Protein 9FXF (pdb70)

B-factor: mean 12.52, std 6.53, range [3.8, 59.15]

Sequence (120 aa):
DVQLQESGGGLVVQPGGSSLRRLSCATSGFTLDDYTIGWVRQAPGKEHEGVSCFSPSDGTTYYADSVKGRFTFSRDNAKNTTVYLQMNSLKPEDTAVYYCCAASFADGSSWCYDYWGQGTQVTVSS

Solvent-accessible surface area: 6231 Å² total; per-residue (Å²): 152,14,107,14,92,3,58,37,34,33,140,15,126,86,50,6,62,40,118,0,31,0,51,26,66,60,31,74,0,68,69,26,10,0,0,0,21,18,75,30,133,92,125,141,104,44,44,1,6,18,21,21,37,100,106,44,50,39,132,53,24,126,57,0,108,88,34,3,74,17,44,72,44,66,96,139,51,17,0,33,0,46,0,60,53,3,75,82,135,0,44,3,33,0,54,0,3,0,0,107,35,89,67,89,22,160,11,145,74,86,160,7,98,12,17,82,0,50,8,72

Structure (mmCIF, N/CA/C/O backbone):
data_9FXF
#
_entry.id   9FXF
#
_cell.length_a   88.022
_cell.length_b   34.951
_cell.length_c   46.269
_cell.angle_alpha   90.00
_cell.angle_beta   108.93
_cell.angle_gamma   90.00
#
_symmetry.space_group_name_H-M   'C 1 2 1'
#
loop_
_entity.id
_entity.type
_entity.pdbx_description
1 polymer VHH
2 non-polymer 'PHOSPHATE ION'
3 non-polymer '12-HYDROXYDODECANOIC ACID'
4 water water
#
loop_
_atom_site.group_PDB
_atom_site.id
_atom_site.type_symbol
_atom_site.label_atom_id
_atom_site.label_alt_id
_atom_site.label_comp_id
_atom_site.label_asym_id
_atom_site.label_entity_id
_atom_site.label_seq_id
_atom_site.pdbx_PDB_ins_code
_atom_site.Cartn_x
_atom_site.Cartn_y
_atom_site.Cartn_z
_atom_site.occupancy
_atom_site.B_iso_or_equiv
_atom_site.auth_seq_id
_atom_site.auth_comp_id
_atom_site.auth_asym_id
_atom_site.auth_atom_id
_atom_site.pdbx_PDB_model_num
ATOM 1 N N . ASP A 1 1 ? -2.935 12.482 15.479 1.00 13.40 1 ASP A N 1
ATOM 2 C CA . ASP A 1 1 ? -4.000 12.686 14.475 1.00 12.11 1 ASP A CA 1
ATOM 3 C C . ASP A 1 1 ? -5.231 11.970 14.864 1.00 10.17 1 ASP A C 1
ATOM 4 O O . ASP A 1 1 ? -5.147 11.034 15.666 1.00 10.62 1 ASP A O 1
ATOM 9 N N . VAL A 1 2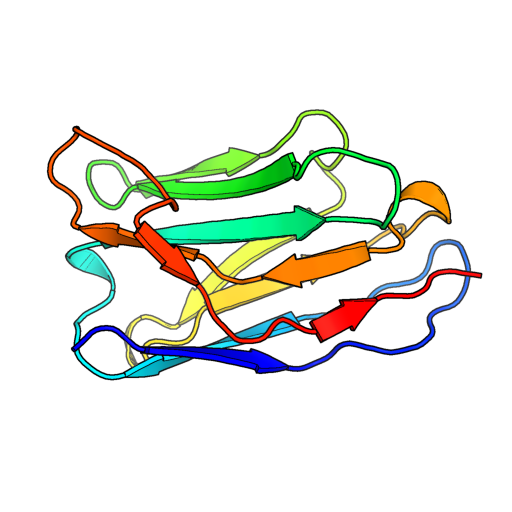 ? -6.368 12.332 14.299 1.00 10.06 2 VAL A N 1
ATOM 10 C CA . VAL A 1 2 ? -7.600 11.614 14.585 1.00 9.24 2 VAL A CA 1
ATOM 11 C C . VAL A 1 2 ? -7.543 10.179 14.149 1.00 9.41 2 VAL A C 1
ATOM 12 O O . VAL A 1 2 ? -7.192 9.906 12.998 1.00 10.62 2 VAL A O 1
ATOM 16 N N . GLN A 1 3 ? -7.870 9.262 15.070 1.00 8.10 3 GLN A N 1
ATOM 17 C CA . GLN A 1 3 ? -7.938 7.850 14.762 1.00 8.35 3 GLN A CA 1
ATOM 18 C C . GLN A 1 3 ? -9.178 7.272 15.367 1.00 8.02 3 GLN A C 1
ATOM 19 O O . GLN A 1 3 ? -9.583 7.702 16.446 1.00 8.55 3 GLN A O 1
ATOM 25 N N . LEU A 1 4 ? -9.788 6.302 14.664 1.00 7.87 4 LEU A N 1
ATOM 26 C CA . LEU A 1 4 ? -11.073 5.703 15.093 1.00 7.20 4 LEU A CA 1
ATOM 27 C C . LEU A 1 4 ? -10.966 4.226 14.935 1.00 7.76 4 LEU A C 1
ATOM 28 O O . LEU A 1 4 ? -10.363 3.752 13.947 1.00 9.07 4 LEU A O 1
ATOM 33 N N . GLN A 1 5 ? -11.599 3.451 15.818 1.00 6.55 5 GLN A N 1
ATOM 34 C CA . GLN A 1 5 ? -11.576 1.987 15.696 1.00 7.31 5 GLN A CA 1
ATOM 35 C C . GLN A 1 5 ? -12.909 1.434 16.094 1.00 7.42 5 GLN A C 1
ATOM 36 O O . GLN A 1 5 ? -13.278 1.503 17.259 1.00 7.74 5 GLN A O 1
ATOM 42 N N . GLU A 1 6 ? -13.559 0.753 15.175 1.00 6.92 6 GLU A N 1
ATOM 43 C CA . GLU A 1 6 ? -14.881 0.131 15.420 1.00 7.19 6 GLU A CA 1
ATOM 44 C C . GLU A 1 6 ? -14.705 -1.250 15.938 1.00 7.65 6 GLU A C 1
ATOM 45 O O . GLU A 1 6 ? -13.747 -1.989 15.570 1.00 9.31 6 GLU A O 1
ATOM 51 N N . SER A 1 7 ? -15.691 -1.720 16.650 1.00 7.47 7 SER A N 1
ATOM 52 C CA . SER A 1 7 ? -15.767 -3.122 17.052 1.00 7.83 7 SER A CA 1
ATOM 53 C C . SER A 1 7 ? -17.228 -3.469 17.257 1.00 7.78 7 SER A C 1
ATOM 54 O O . SER A 1 7 ? -18.098 -2.624 17.406 1.00 7.90 7 SER A O 1
ATOM 57 N N . GLY A 1 8 ? -17.500 -4.780 17.291 1.00 8.23 8 GLY A N 1
ATOM 58 C CA . GLY A 1 8 ? -18.790 -5.322 17.667 1.00 9.77 8 GLY A CA 1
ATOM 59 C C . GLY A 1 8 ? -19.569 -5.997 16.558 1.00 9.62 8 GLY A C 1
ATOM 60 O O . GLY A 1 8 ? -20.658 -6.535 16.820 1.00 11.45 8 GLY A O 1
ATOM 61 N N . GLY A 1 9 ? -19.054 -6.005 15.350 1.00 9.23 9 GLY A N 1
ATOM 62 C CA . GLY A 1 9 ? -19.754 -6.612 14.229 1.00 9.26 9 GLY A CA 1
ATOM 63 C C . GLY A 1 9 ? -19.850 -8.133 14.340 1.00 9.38 9 GLY A C 1
ATOM 64 O O . GLY A 1 9 ? -19.212 -8.799 15.200 1.00 11.81 9 GLY A O 1
ATOM 65 N N . GLY A 1 10 ? -20.650 -8.731 13.495 1.00 8.32 10 GLY A N 1
ATOM 66 C CA . GLY A 1 10 ? -20.862 -10.178 13.487 1.00 7.89 10 GLY A CA 1
ATOM 67 C C . GLY A 1 10 ? -22.113 -10.528 12.768 1.00 8.04 10 GLY A C 1
ATOM 68 O O . GLY A 1 10 ? -22.701 -9.697 12.045 1.00 8.65 10 GLY A O 1
ATOM 69 N N . LEU A 1 11 ? -22.513 -11.780 12.925 1.00 7.99 11 LEU A N 1
ATOM 70 C CA . LEU A 1 11 ? -23.722 -12.352 12.303 1.00 7.54 11 LEU A CA 1
ATOM 71 C C . LEU A 1 11 ? -24.859 -12.336 13.319 1.00 7.73 11 LEU A C 1
ATOM 72 O O . LEU A 1 11 ? -24.721 -12.888 14.426 1.00 8.61 11 LEU A O 1
ATOM 77 N N A VAL A 1 12 ? -25.962 -11.706 12.970 0.50 8.64 12 VAL A N 1
ATOM 78 N N B VAL A 1 12 ? -25.970 -11.680 12.960 0.50 8.41 12 VAL A N 1
ATOM 79 C CA A VAL A 1 12 ? -27.074 -11.529 13.887 0.50 10.37 12 VAL A CA 1
ATOM 80 C CA B VAL A 1 12 ? -27.130 -11.441 13.815 0.50 9.84 12 VAL A CA 1
ATOM 81 C C A VAL A 1 12 ? -28.364 -11.930 13.236 0.50 9.89 12 VAL A C 1
ATOM 82 C C B VAL A 1 12 ? -28.368 -11.996 13.195 0.50 9.60 12 VAL A C 1
ATOM 83 O O A VAL A 1 12 ? -28.515 -11.829 12.015 0.50 10.64 12 VAL A O 1
ATOM 84 O O B VAL A 1 12 ? -28.517 -11.988 11.970 0.50 9.87 12 VAL A O 1
ATOM 91 N N . GLN A 1 13 ? -29.271 -12.499 14.018 1.00 11.14 13 GLN A N 1
ATOM 92 C CA . GLN A 1 13 ? -30.502 -13.011 13.578 1.00 12.00 13 GLN A CA 1
ATOM 93 C C . GLN A 1 13 ? -31.434 -11.937 13.068 1.00 13.74 13 GLN A C 1
ATOM 94 O O . GLN A 1 13 ? -31.406 -10.808 13.538 1.00 12.01 13 GLN A O 1
ATOM 100 N N . PRO A 1 14 ? -32.361 -12.302 12.182 1.00 17.49 14 PRO A N 1
ATOM 101 C CA . PRO A 1 14 ? -33.313 -11.310 11.706 1.00 18.53 14 PRO A CA 1
ATOM 102 C C . PRO A 1 14 ? -34.126 -10.748 12.884 1.00 16.16 14 PRO A C 1
ATOM 103 O O . PRO A 1 14 ? -34.523 -11.472 13.832 1.00 14.84 14 PRO A O 1
ATOM 107 N N . GLY A 1 15 ? -34.308 -9.463 12.859 1.00 15.69 15 GLY A N 1
ATOM 108 C CA . GLY A 1 15 ? -34.972 -8.773 13.940 1.00 17.04 15 GLY A CA 1
ATOM 109 C C . GLY A 1 15 ? -34.162 -8.650 15.202 1.00 16.82 15 GLY A C 1
ATOM 110 O O . GLY A 1 15 ? -34.652 -8.074 16.171 1.00 18.49 15 GLY A O 1
ATOM 111 N N . GLY A 1 16 ? -32.888 -9.064 15.171 1.00 13.91 16 GLY A N 1
ATOM 112 C CA . GLY A 1 16 ? -32.051 -8.971 16.355 1.00 12.40 16 GLY A CA 1
ATOM 113 C C . GLY A 1 16 ? -31.439 -7.607 16.704 1.00 11.64 16 GLY A C 1
ATOM 114 O O . GLY A 1 16 ? -31.838 -6.596 16.156 1.00 12.13 16 GLY A O 1
ATOM 115 N N . SER A 1 17 ? -30.562 -7.617 17.671 1.00 11.36 17 SER A N 1
ATOM 116 C CA A SER A 1 17 ? -29.900 -6.409 18.185 0.50 11.66 17 SER A CA 1
ATOM 117 C CA B SER A 1 17 ? -29.886 -6.389 18.105 0.50 11.72 17 SER A CA 1
ATOM 118 C C . SER A 1 17 ? -28.378 -6.580 18.214 1.00 10.94 17 SER A C 1
ATOM 119 O O . SER A 1 17 ? -27.858 -7.699 18.368 1.00 12.28 17 SER A O 1
ATOM 124 N N . LEU A 1 18 ? -27.641 -5.455 18.143 1.00 9.84 18 LEU A N 1
ATOM 125 C CA . LEU A 1 18 ? -26.205 -5.487 18.232 1.00 10.34 18 LEU A CA 1
ATOM 126 C C . LEU A 1 18 ? -25.730 -4.103 18.638 1.00 8.54 18 LEU A C 1
ATOM 127 O O . LEU A 1 18 ? -26.307 -3.119 18.129 1.00 10.99 18 LEU A O 1
ATOM 132 N N A ARG A 1 19 ? -24.691 -3.986 19.441 0.50 8.66 19 ARG A N 1
ATOM 133 N N B ARG A 1 19 ? -24.717 -3.991 19.457 0.50 8.20 19 ARG A N 1
ATOM 134 C CA A ARG A 1 19 ? -24.169 -2.678 19.845 0.50 8.53 19 ARG A CA 1
ATOM 135 C CA B ARG A 1 19 ? -24.158 -2.690 19.817 0.50 7.57 19 ARG A CA 1
ATOM 136 C C A ARG A 1 19 ? -22.711 -2.478 19.411 0.50 8.58 19 ARG A C 1
ATOM 137 C C B ARG A 1 19 ? -22.786 -2.626 19.237 0.50 7.68 19 ARG A C 1
ATOM 138 O O A ARG A 1 19 ? -21.792 -3.198 19.835 0.50 9.62 19 ARG A O 1
ATOM 139 O O B ARG A 1 19 ? -21.968 -3.549 19.462 0.50 7.18 19 ARG A O 1
ATOM 154 N N . LEU A 1 20 ? -22.527 -1.581 18.463 1.00 6.65 20 LEU A N 1
ATOM 155 C CA . LEU A 1 20 ? -21.203 -1.305 17.947 1.00 7.00 20 LEU A CA 1
ATOM 156 C C . LEU A 1 20 ? -20.525 -0.252 18.813 1.00 6.43 20 LEU A C 1
ATOM 157 O O . LEU A 1 20 ? -21.198 0.657 19.326 1.00 7.01 20 LEU A O 1
ATOM 162 N N . SER A 1 21 ? -19.204 -0.349 18.940 1.00 6.26 21 SER A N 1
ATOM 163 C CA . SER A 1 21 ? -18.395 0.619 19.681 1.00 6.52 21 SER A CA 1
ATOM 164 C C . SER A 1 21 ? -17.397 1.245 18.783 1.00 6.81 21 SER A C 1
ATOM 165 O O . SER A 1 21 ? -16.887 0.614 17.844 1.00 8.06 21 SER A O 1
ATOM 168 N N . CYS A 1 22 ? -17.091 2.504 19.025 1.00 6.72 22 CYS A N 1
ATOM 169 C CA . CYS A 1 22 ? -16.027 3.212 18.295 1.00 7.33 22 CYS A CA 1
ATOM 170 C C . CYS A 1 22 ? -15.114 3.863 19.345 1.00 7.25 22 CYS A C 1
ATOM 171 O O . CYS A 1 22 ? -15.499 4.863 19.997 1.00 7.99 22 CYS A O 1
ATOM 174 N N . ALA A 1 23 ? -13.921 3.335 19.446 1.00 6.67 23 ALA A N 1
ATOM 175 C CA . ALA A 1 23 ? -12.902 3.916 20.313 1.00 7.29 23 ALA A CA 1
ATOM 176 C C . ALA A 1 23 ? -12.150 4.973 19.530 1.00 7.94 23 ALA A C 1
ATOM 177 O O . ALA A 1 23 ? -11.997 4.858 18.301 1.00 8.52 23 ALA A O 1
ATOM 179 N N . THR A 1 24 ? -11.677 6.032 20.187 1.00 7.85 24 THR A N 1
ATOM 180 C CA . THR A 1 24 ? -11.022 7.140 19.493 1.00 7.90 24 THR A CA 1
ATOM 181 C C . THR A 1 24 ? -9.679 7.447 20.060 1.00 7.25 24 THR A C 1
ATOM 182 O O . THR A 1 24 ? -9.400 7.118 21.237 1.00 8.21 24 THR A O 1
ATOM 186 N N . SER A 1 25 ? -8.867 8.117 19.273 1.00 7.03 25 SER A N 1
ATOM 187 C CA . SER A 1 25 ? -7.556 8.580 19.771 1.00 7.83 25 SER A CA 1
ATOM 188 C C . SER A 1 25 ? -7.230 9.888 19.079 1.00 8.09 25 SER A C 1
ATOM 189 O O . SER A 1 25 ? -7.565 10.071 17.900 1.00 8.25 25 SER A O 1
ATOM 192 N N . GLY A 1 26 ? -6.592 10.788 19.803 1.00 7.99 26 GLY A N 1
ATOM 193 C CA . GLY A 1 26 ? -6.073 12.014 19.238 1.00 9.03 26 GLY A CA 1
ATOM 194 C C . GLY A 1 26 ? -6.889 13.255 19.400 1.00 9.41 26 GLY A C 1
ATOM 195 O O . GLY A 1 26 ? -6.434 14.297 18.929 1.00 11.40 26 GLY A O 1
ATOM 196 N N . PHE A 1 27 ? -8.046 13.182 20.037 1.00 8.87 27 PHE A N 1
ATOM 197 C CA . PHE A 1 27 ? -8.914 14.362 20.160 1.00 8.90 27 PHE A CA 1
ATOM 198 C C . PHE A 1 27 ? -9.952 14.250 21.275 1.00 9.12 27 PHE A C 1
ATOM 199 O O . PHE A 1 27 ? -10.163 13.173 21.808 1.00 10.31 27 PHE A O 1
ATOM 207 N N . THR A 1 28 ? -10.545 15.380 21.687 1.00 11.20 28 THR A N 1
ATOM 208 C CA . THR A 1 28 ? -11.674 15.318 22.627 1.00 12.51 28 THR A CA 1
ATOM 209 C C . THR A 1 28 ? -12.954 15.319 21.809 1.00 9.88 28 THR A C 1
ATOM 210 O O . THR A 1 28 ? -13.056 16.093 20.791 1.00 10.59 28 THR A O 1
ATOM 214 N N . LEU A 1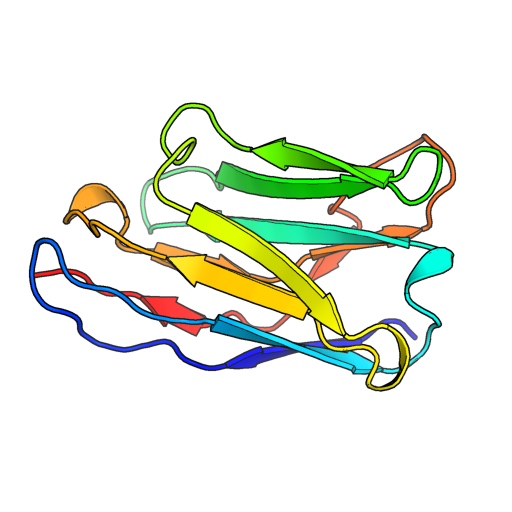 29 ? -13.946 14.584 22.232 1.00 10.81 29 LEU A N 1
ATOM 215 C CA . LEU A 1 29 ? -15.153 14.407 21.435 1.00 11.45 29 LEU A CA 1
ATOM 216 C C . LEU A 1 29 ? -15.848 15.666 21.123 1.00 11.40 29 LEU A C 1
ATOM 217 O O . LEU A 1 29 ? -16.361 15.816 20.003 1.00 12.43 29 LEU A O 1
ATOM 222 N N . ASP A 1 30 ? -15.919 16.589 22.079 1.00 11.64 30 ASP A N 1
ATOM 223 C CA . ASP A 1 30 ? -16.659 17.834 21.860 1.00 13.24 30 ASP A CA 1
ATOM 224 C C . ASP A 1 30 ? -16.107 18.766 20.775 1.00 11.88 30 ASP A C 1
ATOM 225 O O . ASP A 1 30 ? -16.759 19.731 20.413 1.00 13.24 30 ASP A O 1
ATOM 230 N N . ASP A 1 31 ? -14.918 18.485 20.253 1.00 9.77 31 ASP A N 1
ATOM 231 C CA . ASP A 1 31 ? -14.395 19.294 19.170 1.00 9.48 31 ASP A CA 1
ATOM 232 C C . ASP A 1 31 ? -14.862 18.807 17.784 1.00 8.90 31 ASP A C 1
ATOM 233 O O . ASP A 1 31 ? -14.459 19.421 16.793 1.00 8.60 31 ASP A O 1
ATOM 238 N N . TYR A 1 32 ? -15.533 17.666 17.743 1.00 7.74 32 TYR A N 1
ATOM 239 C CA . TYR A 1 32 ? -15.864 17.015 16.490 1.00 7.30 32 TYR A CA 1
ATOM 240 C C . TYR A 1 32 ? -17.298 16.548 16.329 1.00 7.26 32 TYR A C 1
ATOM 241 O O . TYR A 1 32 ? -17.979 16.260 17.298 1.00 8.00 32 TYR A O 1
ATOM 250 N N . THR A 1 33 ? -17.786 16.605 15.092 1.00 5.93 33 THR A N 1
ATOM 251 C CA . THR A 1 33 ? -18.968 15.832 14.769 1.00 6.06 33 THR A CA 1
ATOM 252 C C . THR A 1 33 ? -18.518 14.369 14.681 1.00 5.98 33 THR A C 1
ATOM 253 O O . THR A 1 33 ? -17.411 14.066 14.260 1.00 6.46 33 THR A O 1
ATOM 257 N N . ILE A 1 34 ? -19.387 13.429 15.125 1.00 5.31 34 ILE A N 1
ATOM 258 C CA . ILE A 1 34 ? -19.003 12.031 15.095 1.00 5.74 34 ILE A CA 1
ATOM 259 C C . ILE A 1 34 ? -20.269 11.222 14.898 1.00 5.74 34 ILE A C 1
ATOM 260 O O . ILE A 1 34 ? -21.383 11.594 15.352 1.00 5.82 34 ILE A O 1
ATOM 265 N N . GLY A 1 35 ? -20.086 10.054 14.273 1.00 6.23 35 GLY A N 1
ATOM 266 C CA . GLY A 1 35 ? -21.237 9.205 13.978 1.00 6.23 35 GLY A CA 1
ATOM 267 C C . GLY A 1 35 ? -20.831 8.016 13.202 1.00 5.59 35 GLY A C 1
ATOM 268 O O . GLY A 1 35 ? -19.712 7.553 13.302 1.00 6.51 35 GLY A O 1
ATOM 269 N N . TRP A 1 36 ? -21.820 7.506 12.445 1.00 5.63 36 TRP A N 1
ATOM 270 C CA . TRP A 1 36 ? -21.680 6.202 11.785 1.00 5.30 36 TRP A CA 1
ATOM 271 C C . TRP A 1 36 ? -22.139 6.306 10.364 1.00 5.79 36 TRP A C 1
ATOM 272 O O . TRP A 1 36 ? -23.130 7.014 10.068 1.00 5.67 36 TRP A O 1
ATOM 283 N N . VAL A 1 37 ? -21.409 5.661 9.486 1.00 5.37 37 VAL A N 1
ATOM 284 C CA . VAL A 1 37 ? -21.712 5.560 8.049 1.00 6.33 37 VAL A CA 1
ATOM 285 C C . VAL A 1 37 ? -21.594 4.090 7.656 1.00 6.38 37 VAL A C 1
ATOM 286 O O . VAL A 1 37 ? -20.700 3.403 8.165 1.00 9.15 37 VAL A O 1
ATOM 290 N N . ARG A 1 38 ? -22.422 3.595 6.779 1.00 5.87 38 ARG A N 1
ATOM 291 C CA . ARG A 1 38 ? -22.347 2.208 6.370 1.00 6.60 38 ARG A CA 1
ATOM 292 C C . ARG A 1 38 ? -22.179 2.066 4.904 1.00 6.94 38 ARG A C 1
ATOM 293 O O . ARG A 1 38 ? -22.581 2.950 4.131 1.00 7.48 38 ARG A O 1
ATOM 301 N N . GLN A 1 39 ? -21.580 0.979 4.479 1.00 6.70 39 GLN A N 1
ATOM 302 C CA . GLN A 1 39 ? -21.438 0.692 3.054 1.00 8.32 39 GLN A CA 1
ATOM 303 C C . GLN A 1 39 ? -21.548 -0.780 2.800 1.00 9.17 39 GLN A C 1
ATOM 304 O O . GLN A 1 39 ? -20.798 -1.582 3.365 1.00 9.73 39 GLN A O 1
ATOM 310 N N . ALA A 1 40 ? -22.464 -1.137 1.946 1.00 10.34 40 ALA A N 1
ATOM 311 C CA . ALA A 1 40 ? -22.611 -2.513 1.481 1.00 12.14 40 ALA A CA 1
ATOM 312 C C . ALA A 1 40 ? -22.029 -2.587 0.069 1.00 11.29 40 ALA A C 1
ATOM 313 O O . ALA A 1 40 ? -22.286 -1.689 -0.728 1.00 10.82 40 ALA A O 1
ATOM 315 N N . PRO A 1 41 ? -21.292 -3.647 -0.276 1.00 12.99 41 PRO A N 1
ATOM 316 C CA . PRO A 1 41 ? -20.809 -3.754 -1.674 1.00 13.51 41 PRO A CA 1
ATOM 317 C C . PRO A 1 41 ? -21.948 -3.677 -2.689 1.00 12.38 41 PRO A C 1
ATOM 318 O O . PRO A 1 41 ? -23.033 -4.218 -2.496 1.00 13.55 41 PRO A O 1
ATOM 322 N N . GLY A 1 42 ? -21.727 -2.853 -3.698 1.00 10.70 42 GLY A N 1
ATOM 323 C CA . GLY A 1 42 ? -22.740 -2.607 -4.718 1.00 10.91 42 GLY A CA 1
ATOM 324 C C . GLY A 1 42 ? -23.528 -1.347 -4.541 1.00 10.36 42 GLY A C 1
ATOM 325 O O . GLY A 1 42 ? -24.281 -0.976 -5.391 1.00 10.25 42 GLY A O 1
ATOM 326 N N . LYS A 1 43 ? -23.363 -0.674 -3.368 1.00 10.36 43 LYS A N 1
ATOM 327 C CA . LYS A 1 43 ? -24.157 0.517 -3.087 1.00 10.58 43 LYS A CA 1
ATOM 328 C C . LYS A 1 43 ? -23.248 1.605 -2.565 1.00 9.93 43 LYS A C 1
ATOM 329 O O . LYS A 1 43 ? -22.226 1.337 -1.936 1.00 10.35 43 LYS A O 1
ATOM 335 N N . GLU A 1 44 ? -23.636 2.836 -2.837 1.00 9.17 44 GLU A N 1
ATOM 336 C CA . GLU A 1 44 ? -22.846 3.921 -2.315 1.00 9.07 44 GLU A CA 1
ATOM 337 C C . GLU A 1 44 ? -23.019 3.949 -0.793 1.00 9.71 44 GLU A C 1
ATOM 338 O O . GLU A 1 44 ? -24.045 3.557 -0.218 1.00 10.53 44 GLU A O 1
ATOM 344 N N . HIS A 1 45 ? -22.067 4.562 -0.109 1.00 9.09 45 HIS A N 1
ATOM 345 C CA . HIS A 1 45 ? -22.159 4.629 1.354 1.00 9.94 45 HIS A CA 1
ATOM 346 C C . HIS A 1 45 ? -23.383 5.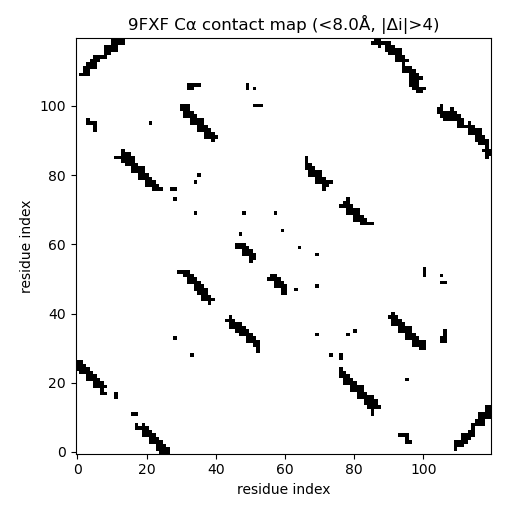474 1.808 1.00 9.65 45 HIS A C 1
ATOM 347 O O . HIS A 1 45 ? -23.916 6.330 1.057 1.00 10.71 45 HIS A O 1
ATOM 354 N N . GLU A 1 46 ? -23.866 5.153 2.992 1.00 8.84 46 GLU A N 1
ATOM 355 C CA . GLU A 1 46 ? -25.040 5.786 3.543 1.00 10.53 46 GLU A CA 1
ATOM 356 C C . GLU A 1 46 ? -24.774 6.253 4.967 1.00 8.50 46 GLU A C 1
ATOM 357 O O . GLU A 1 46 ? -24.360 5.466 5.810 1.00 8.56 46 GLU A O 1
ATOM 363 N N . GLY A 1 47 ? -24.972 7.538 5.229 1.00 8.48 47 GLY A N 1
ATOM 364 C CA . GLY A 1 47 ? -24.855 8.019 6.608 1.00 8.16 47 GLY A CA 1
ATOM 365 C C . GLY A 1 47 ? -25.924 7.361 7.465 1.00 8.07 47 GLY A C 1
ATOM 366 O O . GLY A 1 47 ? -27.080 7.182 7.047 1.00 11.07 47 GLY A O 1
ATOM 367 N N . VAL A 1 48 ? -25.569 6.984 8.676 1.00 6.38 48 VAL A N 1
ATOM 368 C CA . VAL A 1 48 ? -26.468 6.351 9.620 1.00 6.67 48 VAL A CA 1
ATOM 369 C C . VAL A 1 48 ? -26.843 7.308 10.762 1.00 6.43 48 VAL A C 1
ATOM 370 O O . VAL A 1 48 ? -28.024 7.539 11.004 1.00 7.14 48 VAL A O 1
ATOM 374 N N . SER A 1 49 ? -25.844 7.898 11.387 1.00 5.98 49 SER A N 1
ATOM 375 C CA . SER A 1 49 ? -26.087 8.926 12.410 1.00 5.73 49 SER A CA 1
ATOM 376 C C . SER A 1 49 ? -24.953 9.929 12.356 1.00 5.92 49 SER A C 1
ATOM 377 O O . SER A 1 49 ? -23.804 9.602 12.013 1.00 6.56 49 SER A O 1
ATOM 380 N N . CYS A 1 50 ? -25.274 11.153 12.780 1.00 5.61 50 CYS A N 1
ATOM 381 C CA . CYS A 1 50 ? -24.211 12.150 12.944 1.00 6.37 50 CYS A CA 1
ATOM 382 C C . CYS A 1 50 ? -24.598 13.052 14.090 1.00 6.23 50 CYS A C 1
ATOM 383 O O . CYS A 1 50 ? -25.746 13.539 14.139 1.00 7.22 50 CYS A O 1
ATOM 386 N N . PHE A 1 51 ? -23.665 13.284 14.999 1.00 6.08 51 PHE A N 1
ATOM 387 C CA . PHE A 1 51 ? -23.895 14.107 16.176 1.00 5.65 51 PHE A CA 1
ATOM 388 C C . PHE A 1 51 ? -23.121 15.412 16.091 1.00 5.96 51 PHE A C 1
ATOM 389 O O . PHE A 1 51 ? -21.933 15.407 15.782 1.00 6.52 51 PHE A O 1
ATOM 397 N N . SER A 1 52 ? -23.804 16.519 16.374 1.00 5.84 52 SER A N 1
ATOM 398 C CA . SER A 1 52 ? -23.121 17.812 16.377 1.00 6.83 52 SER A CA 1
ATOM 399 C C . SER A 1 52 ? -23.001 18.386 17.785 1.00 6.89 52 SER A C 1
ATOM 400 O O . SER A 1 52 ? -24.006 18.619 18.421 1.00 8.29 52 SER A O 1
ATOM 403 N N . PRO A 1 53 ? -21.795 18.713 18.235 1.00 7.86 53 PRO A N 1
ATOM 404 C CA . PRO A 1 53 ? -21.632 19.268 19.593 1.00 9.95 53 PRO A CA 1
ATOM 405 C C . PRO A 1 53 ? -22.047 20.736 19.626 1.00 10.25 53 PRO A C 1
ATOM 406 O O . PRO A 1 53 ? -22.101 21.321 20.740 1.00 13.95 53 PRO A O 1
ATOM 410 N N . SER A 1 54 ? -22.420 21.374 18.503 1.00 10.27 54 SER A N 1
ATOM 411 C CA . SER A 1 54 ? -22.845 22.783 18.528 1.00 11.71 54 SER A CA 1
ATOM 412 C C . SER A 1 54 ? -24.133 22.912 19.217 1.00 12.27 54 SER A C 1
ATOM 413 O O . SER A 1 54 ? -24.331 23.946 19.902 1.00 15.71 54 SER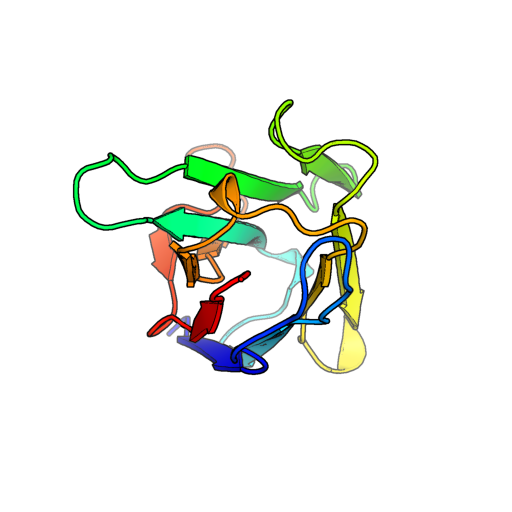 A O 1
ATOM 416 N N . ASP A 1 55 ? -25.040 21.965 19.071 1.00 12.60 55 ASP A N 1
ATOM 417 C CA . ASP A 1 55 ? -26.275 21.991 19.831 1.00 13.41 55 ASP A CA 1
ATOM 418 C C . ASP A 1 55 ? -26.699 20.635 20.401 1.00 13.63 55 ASP A C 1
ATOM 419 O O . ASP A 1 55 ? -27.808 20.512 20.907 1.00 15.65 55 ASP A O 1
ATOM 424 N N . GLY A 1 56 ? -25.859 19.619 20.265 1.00 11.31 56 GLY A N 1
ATOM 425 C CA . GLY A 1 56 ? -26.134 18.313 20.845 1.00 11.38 56 GLY A CA 1
ATOM 426 C C . GLY A 1 56 ? -27.136 17.480 20.082 1.00 11.43 56 GLY A C 1
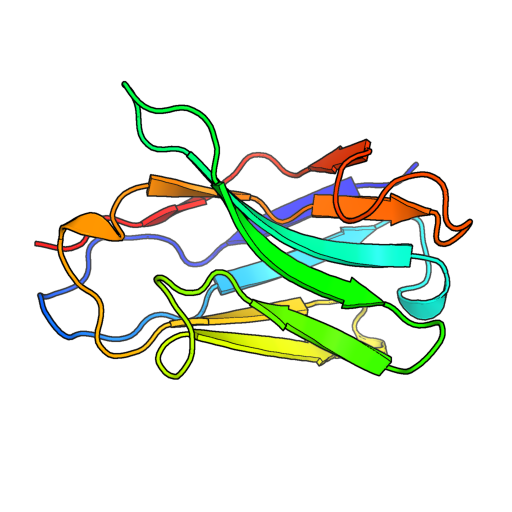ATOM 427 O O . GLY A 1 56 ? -27.625 16.499 20.657 1.00 11.71 56 GLY A O 1
ATOM 428 N N . THR A 1 57 ? -27.448 17.821 18.818 1.00 9.88 57 THR A N 1
ATOM 429 C CA . THR A 1 57 ? -28.379 17.067 17.995 1.00 9.61 57 THR A CA 1
ATOM 430 C C . THR A 1 57 ? -27.755 15.843 17.375 1.00 7.20 57 THR A C 1
ATOM 431 O O . THR A 1 57 ? -26.626 15.930 16.897 1.00 7.87 57 THR A O 1
ATOM 435 N N . THR A 1 58 ? -28.490 14.728 17.341 1.00 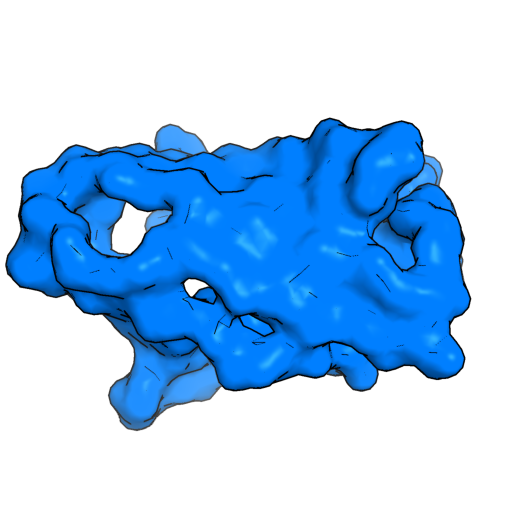7.37 58 THR A N 1
ATOM 436 C CA . THR A 1 58 ? -28.114 13.605 16.519 1.00 7.68 58 THR A CA 1
ATOM 437 C C . THR A 1 58 ? -29.075 13.514 15.339 1.00 8.72 58 THR A C 1
ATOM 438 O O . THR A 1 58 ? -30.297 13.551 15.566 1.00 11.17 58 THR A O 1
ATOM 442 N N . TYR A 1 59 ? -28.530 13.391 14.137 1.00 7.48 59 TYR A N 1
ATOM 443 C CA . TYR A 1 59 ? -29.283 13.224 12.906 1.00 8.16 59 TYR A CA 1
ATOM 444 C C . TYR A 1 59 ? -29.220 11.735 12.554 1.00 7.94 59 TYR A C 1
ATOM 445 O O . TYR A 1 59 ? -28.171 11.107 12.674 1.00 8.82 59 TYR A O 1
ATOM 454 N N . TYR A 1 60 ? -30.339 11.173 12.126 1.00 8.24 60 TYR A N 1
ATOM 455 C CA . TYR A 1 60 ? -30.378 9.768 11.734 1.00 9.05 60 TYR A CA 1
ATOM 456 C C . TYR A 1 60 ? -30.928 9.633 10.339 1.00 8.91 60 TYR A C 1
ATOM 457 O O . TYR A 1 60 ? -31.818 10.378 9.945 1.00 10.03 60 TYR A O 1
ATOM 466 N N . ALA A 1 61 ? -30.432 8.643 9.600 1.00 9.70 61 ALA A N 1
ATOM 467 C CA . ALA A 1 61 ? -31.028 8.314 8.298 1.00 11.76 61 ALA A CA 1
ATOM 468 C C . ALA A 1 61 ? -32.471 7.872 8.535 1.00 11.20 61 ALA A C 1
ATOM 469 O O . ALA A 1 61 ? -32.786 7.192 9.504 1.00 10.07 61 ALA A O 1
ATOM 471 N N . ASP A 1 62 ? -33.358 8.263 7.618 1.00 12.87 62 ASP A N 1
ATOM 472 C CA . ASP A 1 62 ? -34.757 7.855 7.730 1.00 13.90 62 ASP A CA 1
ATOM 473 C C . ASP A 1 62 ? -34.949 6.344 7.835 1.00 14.94 62 ASP A C 1
ATOM 474 O O . ASP A 1 62 ? -35.811 5.924 8.597 1.00 15.39 62 ASP A O 1
ATOM 479 N N . SER A 1 63 ? -34.094 5.576 7.132 1.00 14.39 63 SER A N 1
ATOM 480 C CA . SER A 1 63 ? -34.113 4.113 7.080 1.00 15.64 63 SER A CA 1
ATOM 481 C C . SER A 1 63 ? -33.875 3.497 8.471 1.00 13.38 63 SER A C 1
ATOM 482 O O . SER A 1 63 ? -34.157 2.318 8.634 1.00 16.84 63 SER A O 1
ATOM 485 N N . VAL A 1 64 ? -33.227 4.233 9.428 1.00 11.33 64 VAL A N 1
ATOM 486 C CA . VAL A 1 64 ? -32.867 3.618 10.716 1.00 11.37 64 VAL A CA 1
ATOM 487 C C . VAL A 1 64 ? -33.524 4.289 11.908 1.00 12.55 64 VAL A C 1
ATOM 488 O O . VAL A 1 64 ? -33.426 3.836 13.030 1.00 11.43 64 VAL A O 1
ATOM 492 N N . LYS A 1 65 ? -34.218 5.433 11.673 1.00 14.42 65 LYS A N 1
ATOM 493 C CA . LYS A 1 65 ? -34.897 6.152 12.750 1.00 15.75 65 LYS A CA 1
ATOM 494 C C . LYS A 1 65 ? -35.806 5.275 13.535 1.00 16.45 65 LYS A C 1
ATOM 495 O O . LYS A 1 65 ? -36.608 4.532 12.962 1.00 17.25 65 LYS A O 1
ATOM 501 N N . GLY A 1 66 ? -35.645 5.339 14.846 1.00 16.65 66 GLY A N 1
ATOM 502 C CA . GLY A 1 66 ? -36.469 4.537 15.720 1.00 17.33 66 GLY A CA 1
ATOM 503 C C . GLY A 1 66 ? -35.928 3.143 16.003 1.00 17.11 66 GLY A C 1
ATOM 504 O O . GLY A 1 66 ? -36.437 2.446 16.892 1.00 21.41 66 GLY A O 1
ATOM 505 N N . ARG A 1 67 ? -34.994 2.663 15.171 1.00 12.51 67 ARG A N 1
ATOM 506 C CA . ARG A 1 67 ? -34.384 1.358 15.390 1.00 10.90 67 ARG A CA 1
ATOM 507 C C . ARG A 1 67 ? -32.975 1.466 15.910 1.00 10.15 67 ARG A C 1
ATOM 508 O O . ARG A 1 67 ? -32.532 0.624 16.661 1.00 9.91 67 ARG A O 1
ATOM 516 N N . PHE A 1 68 ? -32.232 2.491 15.429 1.00 9.68 68 PHE A N 1
ATOM 517 C CA . PHE A 1 68 ? -30.828 2.642 15.832 1.00 9.31 68 PHE A CA 1
ATOM 518 C C . PHE A 1 68 ? -30.676 3.849 16.699 1.00 9.72 68 PHE A C 1
ATOM 519 O O . PHE A 1 68 ? -31.277 4.868 16.390 1.00 10.76 68 PHE A O 1
ATOM 527 N N . THR A 1 69 ? -29.866 3.752 17.728 1.00 8.63 69 THR A N 1
ATOM 528 C CA . THR A 1 69 ? -29.625 4.879 18.633 1.00 8.99 69 THR A CA 1
ATOM 529 C C . THR A 1 69 ? -28.145 5.116 18.895 1.00 7.47 69 THR A C 1
ATOM 530 O O . THR A 1 69 ? -27.388 4.197 19.194 1.00 8.62 69 THR A O 1
ATOM 534 N N . PHE A 1 70 ? -27.709 6.340 18.789 1.00 6.90 70 PHE A N 1
ATOM 535 C CA . PHE A 1 70 ? -26.341 6.749 19.040 1.00 6.51 70 PHE A CA 1
ATOM 536 C C . PHE A 1 70 ? -26.170 7.196 20.458 1.00 8.15 70 PHE A C 1
ATOM 537 O O . PHE A 1 70 ? -27.051 7.859 21.005 1.00 9.54 70 PHE A O 1
ATOM 545 N N . SER A 1 71 ? -25.024 6.923 21.047 1.00 7.02 71 SER A N 1
ATOM 546 C CA . SER A 1 71 ? -24.697 7.458 22.372 1.00 8.74 71 SER A CA 1
ATOM 547 C C . SER A 1 71 ? -23.202 7.678 22.442 1.00 8.66 71 SER A C 1
ATOM 548 O O . SER A 1 71 ? -22.420 7.161 21.631 1.00 7.48 71 SER A O 1
ATOM 551 N N . ARG A 1 72 ? -22.799 8.490 23.404 1.00 11.08 72 ARG A N 1
ATOM 552 C CA . ARG A 1 72 ? -21.381 8.772 23.650 1.00 12.13 72 ARG A CA 1
ATOM 553 C C . ARG A 1 72 ? -21.096 8.496 25.089 1.00 13.49 72 ARG A C 1
ATOM 554 O O . ARG A 1 72 ? -21.914 8.765 26.003 1.00 16.02 72 ARG A O 1
ATOM 562 N N . ASP A 1 73 ? -19.844 8.146 25.364 1.00 12.10 73 ASP A N 1
ATOM 563 C CA . ASP A 1 73 ? -19.253 8.159 26.686 1.00 11.78 73 ASP A CA 1
ATOM 564 C C . ASP A 1 73 ? -18.155 9.188 26.564 1.00 13.12 73 ASP A C 1
ATOM 565 O O . ASP A 1 73 ? -17.021 8.877 26.135 1.00 13.30 73 ASP A O 1
ATOM 570 N N . ASN A 1 74 ? -18.483 10.414 26.907 1.00 14.15 74 ASN A N 1
ATOM 571 C CA . ASN A 1 74 ? -17.560 11.516 26.731 1.00 14.85 74 ASN A CA 1
ATOM 572 C C . ASN A 1 74 ? -16.238 11.332 27.515 1.00 16.11 74 ASN A C 1
ATOM 573 O O . ASN A 1 74 ? -15.139 11.587 26.965 1.00 16.80 74 ASN A O 1
ATOM 578 N N . ALA A 1 75 ? -16.305 10.802 28.729 1.00 14.62 75 ALA A N 1
ATOM 579 C CA . ALA A 1 75 ? -15.079 10.642 29.533 1.00 15.71 75 ALA A CA 1
ATOM 580 C C . ALA A 1 75 ? -14.142 9.603 28.927 1.00 14.86 75 ALA A C 1
ATOM 581 O O . ALA A 1 75 ? -12.928 9.824 28.933 1.00 16.16 75 ALA A O 1
ATOM 583 N N . LYS A 1 76 ? -14.703 8.524 28.376 1.00 12.85 76 LYS A N 1
ATOM 584 C CA . LYS A 1 76 ? -13.917 7.454 27.754 1.00 12.75 76 LYS A CA 1
ATOM 585 C C . LYS A 1 76 ? -13.622 7.691 26.288 1.00 10.49 76 LYS A C 1
ATOM 586 O O . LYS A 1 76 ? -12.818 6.944 25.710 1.00 10.60 76 LYS A O 1
ATOM 592 N N . ASN A 1 77 ? -14.151 8.794 25.765 1.00 10.36 77 ASN A N 1
ATOM 593 C CA . ASN A 1 77 ? -13.990 9.224 24.376 1.00 9.70 77 ASN A CA 1
ATOM 594 C C . ASN A 1 77 ? -14.450 8.126 23.426 1.00 8.62 77 ASN A C 1
ATOM 595 O O . ASN A 1 77 ? -13.820 7.859 22.422 1.00 10.39 77 ASN A O 1
ATOM 600 N N A THR A 1 78 ? -15.463 7.335 23.784 0.50 8.35 78 THR A N 1
ATOM 601 N N B THR A 1 78 ? -15.491 7.412 23.756 0.50 8.80 78 THR A N 1
ATOM 602 C CA A THR A 1 78 ? -15.966 6.202 22.977 0.50 7.42 78 THR A CA 1
ATOM 603 C CA B THR A 1 78 ? -16.013 6.337 22.925 0.50 8.62 78 THR A CA 1
ATOM 604 C C A THR A 1 78 ? -17.402 6.458 22.651 0.50 7.11 78 THR A C 1
ATOM 605 C C B THR A 1 78 ? -17.404 6.706 22.539 0.50 6.89 78 THR A C 1
ATOM 606 O O A THR A 1 78 ? -18.133 6.912 23.523 0.50 7.26 78 THR A O 1
ATOM 607 O O B THR A 1 78 ? -18.105 7.464 23.231 0.50 6.86 78 THR A O 1
ATOM 614 N N . VAL A 1 79 ? -17.815 6.167 21.404 1.00 6.73 79 VAL A N 1
ATOM 615 C CA . VAL A 1 79 ? -19.192 6.327 20.971 1.00 6.54 79 VAL A CA 1
ATOM 616 C C . VAL A 1 79 ? -19.738 4.979 20.523 1.00 5.73 79 VAL A C 1
ATOM 617 O O . VAL A 1 79 ? -19.014 4.035 20.287 1.00 6.41 79 VAL A O 1
ATOM 621 N N . TYR A 1 80 ? -21.068 4.907 20.517 1.00 5.99 80 TYR A N 1
ATOM 622 C CA . TYR A 1 80 ? -21.773 3.663 20.255 1.00 5.89 80 TYR A CA 1
ATOM 623 C C . TYR A 1 80 ? -22.941 3.779 19.300 1.00 6.13 80 TYR A C 1
ATOM 624 O O . TYR A 1 80 ? -23.562 4.832 19.161 1.00 6.84 80 TYR A O 1
ATOM 633 N N . LEU A 1 81 ? -23.205 2.670 18.622 1.00 5.41 81 LEU A N 1
ATOM 634 C CA . LEU A 1 81 ? -24.394 2.544 17.816 1.00 5.52 81 LEU A CA 1
ATOM 635 C C . LEU A 1 81 ? -25.194 1.337 18.300 1.00 6.61 81 LEU A C 1
ATOM 636 O O . LEU A 1 81 ? -24.733 0.211 18.167 1.00 7.26 81 LEU A O 1
ATOM 641 N N . GLN A 1 82 ? -26.331 1.597 18.938 1.00 6.96 82 GLN A N 1
ATOM 642 C CA . GLN A 1 82 ? -27.211 0.532 19.426 1.00 8.36 82 GLN A CA 1
ATOM 643 C C . GLN A 1 82 ? -28.205 0.221 18.312 1.00 8.98 82 GLN A C 1
ATOM 644 O O . GLN A 1 82 ? -29.036 1.056 17.964 1.00 9.34 82 GLN A O 1
ATOM 650 N N . MET A 1 83 ? -28.100 -0.974 17.741 1.00 8.80 83 MET A N 1
ATOM 651 C CA . MET A 1 83 ? -28.963 -1.356 16.647 1.00 10.14 83 MET A CA 1
ATOM 652 C C . MET A 1 83 ? -30.026 -2.281 17.273 1.00 11.75 83 MET A C 1
ATOM 653 O O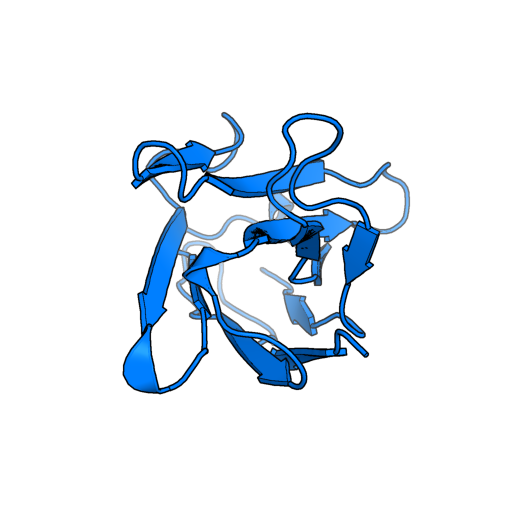 . MET A 1 83 ? -29.657 -3.185 18.065 1.00 15.02 83 MET A O 1
ATOM 658 N N . ASN A 1 84 ? -31.270 -2.082 16.889 1.00 10.74 84 ASN A N 1
ATOM 659 C CA . ASN A 1 84 ? -32.367 -2.942 17.307 1.00 11.32 84 ASN A CA 1
ATOM 660 C C . ASN A 1 84 ? -33.217 -3.223 16.068 1.00 11.67 84 ASN A C 1
ATOM 661 O O . ASN A 1 84 ? -33.120 -2.487 15.086 1.00 12.07 84 ASN A O 1
ATOM 666 N N . SER A 1 85 ? -34.042 -4.279 16.115 1.00 13.12 85 SER A N 1
ATOM 667 C CA . SER A 1 85 ? -34.899 -4.640 14.974 1.00 14.24 85 SER A CA 1
ATOM 668 C C . SER A 1 85 ? -34.145 -4.674 13.664 1.00 11.41 85 SER A C 1
ATOM 669 O O . SER A 1 85 ? -34.571 -4.170 12.633 1.00 11.97 85 SER A O 1
ATOM 672 N N . LEU A 1 86 ? -33.018 -5.402 13.740 1.00 10.29 86 LEU A N 1
ATOM 673 C CA . LEU A 1 86 ? -32.170 -5.518 12.563 1.00 10.67 86 LEU A CA 1
ATOM 674 C C . LEU A 1 86 ? -32.883 -6.192 11.403 1.00 10.41 86 LEU A C 1
ATOM 675 O O . LEU A 1 86 ? -33.670 -7.141 11.603 1.00 13.12 86 LEU A O 1
ATOM 680 N N . LYS A 1 87 ? -32.592 -5.786 10.212 1.00 11.48 87 LYS A N 1
ATOM 681 C CA . LYS A 1 87 ? -33.178 -6.343 9.003 1.00 13.78 87 LYS A CA 1
ATOM 682 C C . LYS A 1 87 ? -32.084 -6.767 8.079 1.00 13.24 87 LYS A C 1
ATOM 683 O O . LYS A 1 87 ? -30.993 -6.167 8.086 1.00 12.17 87 LYS A O 1
ATOM 689 N N . PRO A 1 88 ? -32.332 -7.727 7.173 1.00 13.80 88 PRO A N 1
ATOM 690 C CA . PRO A 1 88 ? -31.294 -8.101 6.189 1.00 15.25 88 PRO A CA 1
ATOM 691 C C . PRO A 1 88 ? -30.691 -6.906 5.421 1.00 16.13 88 PRO A C 1
ATOM 692 O O . PRO A 1 88 ? -29.479 -6.866 5.163 1.00 16.44 88 PRO A O 1
ATOM 696 N N . GLU A 1 89 ? -31.500 -5.898 5.116 1.00 14.82 89 GLU A N 1
ATOM 697 C CA . GLU A 1 89 ? -31.042 -4.703 4.424 1.00 15.87 89 GLU A CA 1
ATOM 698 C C . GLU A 1 89 ? -30.093 -3.834 5.236 1.00 14.64 89 GLU A C 1
ATOM 699 O O . GLU A 1 89 ? -29.546 -2.885 4.714 1.00 15.42 89 GLU A O 1
ATOM 705 N N . ASP A 1 90 ? -29.971 -4.092 6.518 1.00 10.93 90 ASP A N 1
ATOM 706 C CA . ASP A 1 90 ? -28.977 -3.420 7.356 1.00 9.93 90 ASP A CA 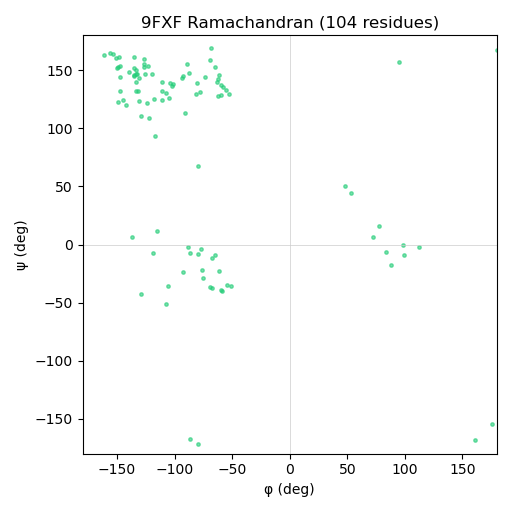1
ATOM 707 C C . ASP A 1 90 ? -27.586 -4.011 7.199 1.00 8.93 90 ASP A C 1
ATOM 708 O O . ASP A 1 90 ? -26.632 -3.490 7.776 1.00 8.66 90 ASP A O 1
ATOM 713 N N . THR A 1 91 ? -27.437 -5.148 6.468 1.00 8.37 91 THR A N 1
ATOM 714 C CA . THR A 1 91 ? -26.128 -5.747 6.286 1.00 8.01 91 THR A CA 1
ATOM 715 C C . THR A 1 91 ? -25.189 -4.763 5.602 1.00 8.11 91 THR A C 1
ATOM 716 O O . THR A 1 91 ? -25.529 -4.247 4.524 1.00 8.93 91 THR A O 1
ATOM 720 N N . ALA A 1 92 ? -24.023 -4.545 6.156 1.00 7.16 92 ALA A N 1
ATOM 721 C CA . ALA A 1 92 ? -23.039 -3.594 5.600 1.00 7.07 92 ALA A CA 1
ATOM 722 C C . ALA A 1 92 ? -21.806 -3.569 6.476 1.00 6.43 92 ALA A C 1
ATOM 723 O O . ALA A 1 92 ? -21.869 -4.077 7.612 1.00 6.67 92 ALA A O 1
ATOM 725 N N . VAL A 1 93 ? -20.735 -2.961 5.985 1.00 6.37 93 VAL A N 1
ATOM 726 C CA . VAL A 1 93 ? -19.638 -2.559 6.843 1.00 6.81 93 VAL A CA 1
ATOM 727 C C . VAL A 1 93 ? -20.041 -1.214 7.489 1.00 6.08 93 VAL A C 1
ATOM 728 O O . VAL A 1 93 ? -20.455 -0.282 6.788 1.00 6.75 93 VAL A O 1
ATOM 732 N N . TYR A 1 94 ? -19.905 -1.146 8.808 1.00 6.04 94 TYR A N 1
ATOM 733 C CA . TYR A 1 94 ? -20.225 0.054 9.575 1.00 5.51 94 TYR A CA 1
ATOM 734 C C . TYR A 1 94 ? -18.933 0.741 9.997 1.00 5.79 94 TYR A C 1
ATOM 735 O O . TYR A 1 94 ? -18.039 0.101 10.552 1.00 6.51 94 TYR A O 1
ATOM 744 N N . TYR A 1 95 ? -18.837 2.026 9.666 1.00 5.59 95 TYR A N 1
ATOM 745 C CA . TYR A 1 95 ? -17.680 2.853 9.991 1.00 6.06 95 TYR A CA 1
ATOM 746 C C . TYR A 1 95 ? -18.112 3.899 11.003 1.00 5.82 95 TYR A C 1
ATOM 747 O O . TYR A 1 95 ? -19.105 4.603 10.813 1.00 7.13 95 TYR A O 1
ATOM 756 N N A CYS A 1 96 ? -17.249 4.194 11.960 0.50 5.97 96 CYS A N 1
ATOM 757 N N B CYS A 1 96 ? -17.232 4.174 11.902 0.50 5.57 96 CYS A N 1
ATOM 758 C CA A CYS A 1 96 ? -17.459 5.444 12.688 0.50 6.70 96 CYS A CA 1
ATOM 759 C CA B CYS A 1 96 ? -17.274 5.352 12.741 0.50 5.52 96 CYS A CA 1
ATOM 760 C C A CYS A 1 96 ? -16.578 6.520 12.017 0.50 6.43 96 CYS A C 1
ATOM 761 C C B CYS A 1 96 ? -16.619 6.473 11.871 0.50 5.62 96 CYS A C 1
ATOM 762 O O A CYS A 1 96 ? -15.447 6.270 11.526 0.50 7.07 96 CYS A O 1
ATOM 763 O O B CYS A 1 96 ? -15.648 6.194 11.144 0.50 6.11 96 CYS A O 1
ATOM 768 N N . ALA A 1 97 ? -17.169 7.677 11.929 1.00 6.28 97 ALA A N 1
ATOM 769 C CA . ALA A 1 97 ? -16.660 8.770 11.144 1.00 7.69 97 ALA A CA 1
ATOM 770 C C . ALA A 1 97 ? -16.758 10.064 11.877 1.00 7.37 97 ALA A C 1
ATOM 771 O O . ALA A 1 97 ? -17.690 10.282 12.664 1.00 8.21 97 ALA A O 1
ATOM 773 N N . ALA A 1 98 ? -15.830 10.975 11.597 1.00 6.73 98 ALA A N 1
ATOM 774 C CA . ALA A 1 98 ? -15.759 12.232 12.351 1.00 7.04 98 ALA A CA 1
ATOM 775 C C . ALA A 1 98 ? -15.224 13.368 11.493 1.00 6.74 98 ALA A C 1
ATOM 776 O O . ALA A 1 98 ? -14.450 13.132 10.561 1.00 8.62 98 ALA A O 1
ATOM 778 N N . SER A 1 99 ? -15.621 14.584 11.834 1.00 6.70 99 SER A N 1
ATOM 779 C CA . SER A 1 99 ? -15.035 15.792 11.235 1.00 6.73 99 SER A CA 1
ATOM 780 C C . SER A 1 99 ? -14.876 16.804 12.306 1.00 6.63 99 SER A C 1
ATOM 781 O O . SER A 1 99 ? -15.669 16.920 13.216 1.00 7.10 99 SER A O 1
ATOM 784 N N . PHE A 1 100 ? -13.830 17.648 12.171 1.00 8.18 100 PHE A N 1
ATOM 785 C CA . PHE A 1 100 ? -13.669 18.769 13.082 1.00 8.88 100 PHE A CA 1
ATOM 786 C C . PHE A 1 100 ? -14.921 19.664 13.017 1.00 8.29 100 PHE A C 1
ATOM 787 O O . PHE A 1 100 ? -15.464 19.877 11.919 1.00 8.25 100 PHE A O 1
ATOM 795 N N . ALA A 1 101 ? -15.400 20.080 14.148 1.00 7.64 101 ALA A N 1
ATOM 796 C CA . ALA A 1 101 ? -16.684 20.771 14.235 1.00 9.17 101 ALA A CA 1
ATOM 797 C C . ALA A 1 101 ? -16.638 22.245 13.865 1.00 10.81 101 ALA A C 1
ATOM 798 O O . ALA A 1 101 ? -16.808 23.123 14.705 1.00 14.62 101 ALA A O 1
ATOM 800 N N . ASP A 1 102 ? -16.387 22.496 12.590 1.00 9.96 102 ASP A N 1
ATOM 801 C CA . ASP A 1 102 ? -16.283 23.867 12.065 1.00 10.36 102 ASP A CA 1
ATOM 802 C C . ASP A 1 102 ? -17.377 24.192 11.065 1.00 10.33 102 ASP A C 1
ATOM 803 O O . ASP A 1 102 ? -17.282 25.245 10.420 1.00 12.12 102 ASP A O 1
ATOM 808 N N . GLY A 1 103 ? -18.403 23.378 10.924 1.00 9.15 103 GLY A N 1
ATOM 809 C CA . GLY A 1 103 ? -19.535 23.691 10.038 1.00 9.49 103 GLY A CA 1
ATOM 810 C C . GLY A 1 103 ? -19.334 23.348 8.596 1.00 8.76 103 GLY A C 1
ATOM 811 O O . GLY A 1 103 ? -20.293 23.445 7.831 1.00 9.79 103 GLY A O 1
ATOM 812 N N . SER A 1 104 ? -18.125 22.917 8.186 1.00 10.04 104 SER A N 1
ATOM 813 C CA . SER A 1 104 ? -17.859 22.700 6.740 1.00 11.48 104 SER A CA 1
ATOM 814 C C . SER A 1 104 ? -18.103 21.302 6.245 1.00 9.79 104 SER A C 1
ATOM 815 O O . SER A 1 104 ? -18.307 21.084 5.057 1.00 10.62 104 SER A O 1
ATOM 818 N N . SER A 1 105 ? -18.049 20.334 7.143 1.00 9.65 105 SER A N 1
ATOM 819 C CA . SER A 1 105 ? -18.320 18.924 6.829 1.00 9.27 105 SER A CA 1
ATOM 820 C C . SER A 1 105 ? -18.741 18.298 8.128 1.00 8.65 105 SER A C 1
ATOM 821 O O . SER A 1 105 ? -18.583 18.939 9.176 1.00 9.21 105 SER A O 1
ATOM 824 N N . TRP A 1 106 ? -19.325 17.121 8.066 1.00 7.69 106 TRP A N 1
ATOM 825 C CA . TRP A 1 106 ? -19.872 16.477 9.254 1.00 8.32 106 TRP A CA 1
ATOM 826 C C . TRP A 1 106 ? -19.770 14.999 9.111 1.00 8.00 106 TRP A C 1
ATOM 827 O O . TRP A 1 106 ? -20.236 14.426 8.133 1.00 8.48 106 TRP A O 1
ATOM 838 N N . CYS A 1 107 ? -19.101 14.340 10.048 1.00 7.49 107 CYS A N 1
ATOM 839 C CA . CYS A 1 107 ? -18.947 12.861 10.008 1.00 8.64 107 CYS A CA 1
ATOM 840 C C . CYS A 1 107 ? -18.387 12.386 8.683 1.00 8.51 107 CYS A C 1
ATOM 841 O O . CYS A 1 107 ? -18.863 11.437 8.082 1.00 9.31 107 CYS A O 1
ATOM 844 N N . TYR A 1 108 ? -17.373 13.087 8.207 1.00 9.14 108 TYR A N 1
ATOM 845 C CA . TYR A 1 108 ? -16.870 12.914 6.850 1.00 11.21 108 TYR A CA 1
ATOM 846 C C . TYR A 1 108 ? -15.373 12.709 6.713 1.00 11.19 108 TYR A C 1
ATOM 847 O O . TYR A 1 108 ? -14.960 12.015 5.782 1.00 12.92 108 TYR A O 1
ATOM 856 N N . ASP A 1 109 ? -14.587 13.464 7.460 1.00 10.62 109 ASP A N 1
ATOM 857 C CA . ASP A 1 109 ? -13.146 13.508 7.202 1.00 10.19 109 ASP A CA 1
ATOM 858 C C . ASP A 1 109 ? -12.269 12.355 7.613 1.00 10.01 109 ASP A C 1
ATOM 859 O O . ASP A 1 109 ? -11.225 12.136 7.018 1.00 11.05 109 ASP A O 1
ATOM 864 N N . TYR A 1 110 ? -12.673 11.652 8.662 1.00 8.38 110 TYR A N 1
ATOM 865 C CA . TYR A 1 110 ? -11.912 10.541 9.203 1.00 8.43 110 TYR A CA 1
ATOM 866 C C . TYR A 1 110 ? -12.849 9.380 9.443 1.00 8.16 110 TYR A C 1
ATOM 867 O O . TYR A 1 110 ? -14.008 9.588 9.765 1.00 8.95 110 TYR A O 1
ATOM 876 N N . TRP A 1 111 ? -12.343 8.166 9.270 1.00 8.00 111 TRP A N 1
ATOM 877 C CA . TRP A 1 111 ? -13.132 6.980 9.542 1.00 9.14 111 TRP A CA 1
ATOM 878 C C . TRP A 1 111 ? -12.229 5.866 9.956 1.00 8.85 111 TRP A C 1
ATOM 879 O O . TRP A 1 111 ? -11.007 5.906 9.741 1.00 10.25 111 TRP A O 1
ATOM 890 N N . GLY A 1 112 ? -12.818 4.883 10.601 1.00 8.56 112 GLY A N 1
ATOM 891 C CA . GLY A 1 112 ? -12.054 3.736 11.015 1.00 9.25 112 GLY A CA 1
ATOM 892 C C . GLY A 1 112 ? -11.951 2.658 9.943 1.00 10.03 112 GLY A C 1
ATOM 893 O O . GLY A 1 112 ? -12.287 2.885 8.802 1.00 11.50 112 GLY A O 1
ATOM 894 N N . GLN A 1 113 ? -11.505 1.501 10.350 1.00 9.77 113 GLN A N 1
ATOM 895 C CA . GLN A 1 113 ? -11.344 0.351 9.447 1.00 11.18 113 GLN A CA 1
ATOM 896 C C . GLN A 1 113 ? -12.643 -0.336 9.077 1.00 9.66 113 GLN A C 1
ATOM 897 O O . GLN A 1 113 ? -12.729 -1.012 8.031 1.00 11.46 113 GLN A O 1
ATOM 903 N N . GLY A 1 114 ? -13.653 -0.145 9.903 1.00 7.88 114 GLY A N 1
ATOM 904 C CA . GLY A 1 114 ? -14.983 -0.697 9.696 1.00 8.33 114 GLY A CA 1
ATOM 905 C C . GLY A 1 114 ? -15.188 -2.004 10.426 1.00 7.75 114 GLY A C 1
ATOM 906 O O . GLY A 1 114 ? -14.234 -2.778 10.643 1.00 9.57 114 GLY A O 1
ATOM 907 N N . THR A 1 115 ? -16.435 -2.341 10.693 1.00 7.08 115 THR A N 1
ATOM 908 C CA . THR A 1 115 ? -16.838 -3.622 11.275 1.00 7.38 115 THR A CA 1
ATOM 909 C C . THR A 1 115 ? -18.023 -4.161 10.471 1.00 6.89 115 THR A C 1
ATOM 910 O O . THR A 1 115 ? -18.965 -3.413 10.213 1.00 7.35 115 THR A O 1
ATOM 914 N N . GLN A 1 116 ? -17.979 -5.422 10.083 1.00 6.75 116 GLN A N 1
ATOM 915 C CA . GLN A 1 116 ? -19.045 -6.035 9.312 1.00 6.98 116 GLN A CA 1
ATOM 916 C C . GLN A 1 116 ? -20.212 -6.402 10.170 1.00 7.32 116 GLN A C 1
ATOM 917 O O . GLN A 1 116 ? -20.040 -7.152 11.171 1.00 7.88 116 GLN A O 1
ATOM 923 N N . VAL A 1 117 ? -21.408 -6.022 9.742 1.00 6.45 117 VAL A N 1
ATOM 924 C CA . VAL A 1 117 ? -22.657 -6.488 10.381 1.00 7.15 117 VAL A CA 1
ATOM 925 C C . VAL A 1 117 ? -23.398 -7.253 9.300 1.00 7.20 117 VAL A C 1
ATOM 926 O O . VAL A 1 117 ? -23.663 -6.722 8.216 1.00 6.95 117 VAL A O 1
ATOM 930 N N . THR A 1 118 ? -23.752 -8.504 9.610 1.00 6.78 118 THR A N 1
ATOM 931 C CA . THR A 1 118 ? -24.504 -9.346 8.675 1.00 6.51 118 THR A CA 1
ATOM 932 C C . THR A 1 118 ? -25.749 -9.818 9.340 1.00 7.68 118 THR A C 1
ATOM 933 O O . THR A 1 118 ? -25.669 -10.440 10.398 1.00 9.33 118 THR A O 1
ATOM 937 N N . VAL A 1 119 ? -26.882 -9.509 8.771 1.00 7.76 119 VAL A N 1
ATOM 938 C CA . VAL A 1 119 ? -28.169 -9.909 9.346 1.00 8.78 119 VAL A CA 1
ATOM 939 C C . VAL A 1 119 ? -28.717 -11.033 8.513 1.00 10.56 119 VAL A C 1
ATOM 940 O O . VAL A 1 119 ? -28.858 -10.858 7.285 1.00 11.95 119 VAL A O 1
ATOM 944 N N A SER A 1 120 ? -29.108 -12.159 9.109 0.50 11.10 120 SER A N 1
ATOM 945 N N B SER A 1 120 ? -28.791 -12.225 9.145 0.50 10.04 120 SER A N 1
ATOM 946 C CA A SER A 1 120 ? -29.655 -13.263 8.289 0.50 13.27 120 SER A CA 1
ATOM 947 C CA B SER A 1 120 ? -29.235 -13.457 8.504 0.50 10.62 120 SER A CA 1
ATOM 948 C C A SER A 1 120 ? -31.052 -12.962 7.750 0.50 15.20 120 SER A C 1
ATOM 949 C C B SER A 1 120 ? -30.675 -13.283 8.035 0.50 11.85 120 SER A C 1
ATOM 950 O O A SER A 1 120 ? -31.734 -12.044 8.193 0.50 15.66 120 SER A O 1
ATOM 951 O O B SER A 1 120 ? -31.478 -12.555 8.615 0.50 12.78 120 SER A O 1
#

Radius of gyration: 13.38 Å; Cα contacts (8 Å, |Δi|>4): 329; chains: 1; bounding box: 32×37×34 Å

Secondary structure (DSSP, 8-state):
--EEEEE--EEE-TT--EEEEEEEESS-GGGEEEEEEEE-TTS--EEEEEEETTTTEEEE-TTTTTTEEEEEETTTTEEEEEE-S--GGG-EEEEEEEEESSSS-SS-SEE-S-EEEEE-

Nearest PDB structures (foldseek):
  9fxf-assembly1_A  TM=1.008E+00  e=8.229E-25  Homo sapiens
  8r1d-assembly1_F  TM=9.257E-01  e=6.688E-18  Homo sapiens
  7d85-assembly1_B  TM=9.431E-01  e=5.157E-17  Homo sapiens
  7n0x-assembly1_H  TM=9.322E-01  e=1.977E-16  Macaca mulatta
  8cbd-assembly3_J  TM=9.355E-01  e=5.202E-16  Homo sapiens

Foldseek 3Di:
DKAKAKDWADEAEQQAKTKMKIAIDDDQPLQKKKAKWWADPPDDIGGAWIAHSVPGDIDGDPVQPPFWDKDADRVRRMIMIIGGNDHQVPWTWMWMFMDGRPPPDTSPDDIHPTHTHGYD